Protein AF-A0A7S2FQ70-F1 (afdb_monomer_lite)

pLDDT: mean 70.6, std 25.95, range [27.16, 98.06]

Organism: NCBI:txid327968

Sequence (166 aa):
PYCATRPLDTSPDPTLFARLKALERMPRVAFLVCAGAVGCASGLRVDNSNAWPNAPRQAAVAFSRHADAEAVCQPPSAYRQELDNMMDLQYFTKMEVGGQRITGILDTGSFELVVFSHSCKTCGKAGVYEPLNSATFKSGNAVKTHSYGSGSCRSSSGFDEVVLGC

Secondary structure (DSSP, 8-state):
--PPPPPPP----TTHHHHHHHGGG----EEEEE------------------------------------------SS-----EEETTTEEEEEEEETTEEEEEE--TT----EEEBTT-SSSGGG--B-GGG-SS-EEEEEEEEEEETTEEEEEEEEE--EE---

Radius of gyration: 23.55 Å; chains: 1; bounding box: 64×63×42 Å

Structure (mmCIF, N/CA/C/O backbone):
data_AF-A0A7S2FQ70-F1
#
_entry.id   AF-A0A7S2FQ70-F1
#
loop_
_atom_site.group_PDB
_atom_site.id
_atom_site.type_symbol
_atom_site.label_atom_id
_atom_site.label_alt_id
_atom_site.label_comp_id
_atom_site.label_asym_id
_atom_site.label_entity_id
_atom_site.label_seq_id
_atom_site.pdbx_PDB_ins_code
_atom_site.Cartn_x
_atom_site.Cartn_y
_atom_site.Cartn_z
_atom_site.occupancy
_atom_site.B_iso_or_equiv
_atom_site.auth_seq_id
_atom_site.auth_comp_id
_atom_site.auth_asym_id
_atom_site.auth_atom_id
_atom_site.pdbx_PDB_model_num
ATOM 1 N N . PRO A 1 1 ? -0.437 -44.753 -3.692 1.00 39.22 1 PRO A N 1
ATOM 2 C CA . PRO A 1 1 ? -0.901 -45.794 -2.745 1.00 39.22 1 PRO A CA 1
ATOM 3 C C . PRO A 1 1 ? -0.393 -45.509 -1.320 1.00 39.22 1 PRO A C 1
ATOM 5 O O . PRO A 1 1 ? 0.743 -45.080 -1.170 1.00 39.22 1 PRO A O 1
ATOM 8 N N . TYR A 1 2 ? -1.262 -45.752 -0.331 1.00 30.27 2 TYR A N 1
ATOM 9 C CA . TYR A 1 2 ? -1.155 -45.498 1.120 1.00 30.27 2 TYR A CA 1
ATOM 10 C C . TYR A 1 2 ? -1.502 -44.088 1.638 1.00 30.27 2 TYR A C 1
ATOM 12 O O . TYR A 1 2 ? -0.636 -43.261 1.893 1.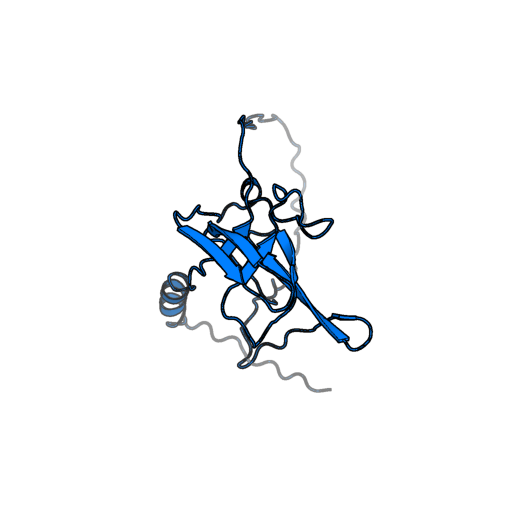00 30.27 2 TYR A O 1
ATOM 20 N N . CYS A 1 3 ? -2.798 -43.881 1.902 1.00 31.61 3 CYS A N 1
ATOM 21 C CA . CYS A 1 3 ? -3.287 -42.987 2.955 1.00 31.61 3 CYS A CA 1
ATOM 22 C C . CYS A 1 3 ? -3.673 -43.871 4.152 1.00 31.61 3 CYS A C 1
ATOM 24 O O . CYS A 1 3 ? -4.525 -44.746 4.007 1.00 31.61 3 CYS A O 1
ATOM 26 N N . ALA A 1 4 ? -3.042 -43.680 5.311 1.00 40.47 4 ALA A N 1
ATOM 27 C CA . ALA A 1 4 ? -3.445 -44.328 6.558 1.00 40.47 4 ALA A CA 1
ATOM 28 C C . ALA A 1 4 ? -4.400 -43.399 7.323 1.00 40.47 4 ALA A C 1
ATOM 30 O O . ALA A 1 4 ? -4.032 -42.277 7.663 1.00 40.47 4 ALA A O 1
ATOM 31 N N . THR A 1 5 ? -5.622 -43.851 7.596 1.00 40.25 5 THR A N 1
ATOM 32 C CA . THR A 1 5 ? -6.595 -43.128 8.426 1.00 40.25 5 THR A CA 1
ATOM 33 C C . THR A 1 5 ? -6.357 -43.452 9.902 1.00 40.25 5 THR A C 1
ATOM 35 O O . THR A 1 5 ? -6.501 -44.607 10.306 1.00 40.25 5 THR A O 1
ATOM 38 N N . ARG A 1 6 ? -6.000 -42.449 10.716 1.00 39.31 6 ARG A N 1
ATOM 39 C CA . ARG A 1 6 ? -6.055 -42.553 12.187 1.00 39.31 6 ARG A CA 1
ATOM 40 C C . ARG A 1 6 ? -7.480 -42.252 12.689 1.00 39.31 6 ARG A C 1
ATOM 42 O O . ARG A 1 6 ? -8.153 -41.434 12.064 1.00 39.31 6 ARG A O 1
ATOM 49 N N . PRO A 1 7 ? -7.942 -42.866 13.794 1.00 40.47 7 PRO A N 1
ATOM 50 C CA . PRO A 1 7 ? -9.243 -42.554 14.388 1.00 40.47 7 PRO A CA 1
ATOM 51 C C . PRO A 1 7 ? -9.256 -41.146 15.000 1.00 40.47 7 PRO A C 1
ATOM 53 O O . PRO A 1 7 ? -8.247 -40.708 15.553 1.00 40.47 7 PRO A O 1
ATOM 56 N N . LEU A 1 8 ? -10.400 -40.461 14.909 1.00 48.56 8 LEU A N 1
ATOM 57 C CA . LEU A 1 8 ? -10.640 -39.168 15.553 1.00 48.56 8 LEU A CA 1
ATOM 58 C C . LEU A 1 8 ? -10.771 -39.358 17.072 1.00 48.56 8 LEU A C 1
ATOM 60 O O . LEU A 1 8 ? -11.634 -40.102 17.534 1.00 48.56 8 LEU A O 1
ATOM 64 N N . ASP A 1 9 ? -9.907 -38.680 17.823 1.00 49.16 9 ASP A N 1
ATOM 65 C CA . ASP A 1 9 ? -9.996 -38.526 19.275 1.00 49.16 9 ASP A CA 1
ATOM 66 C C . ASP A 1 9 ? -11.107 -37.513 19.604 1.00 49.16 9 ASP A C 1
ATOM 68 O O . ASP A 1 9 ? -11.102 -36.393 19.096 1.00 49.16 9 ASP A O 1
ATOM 72 N N . THR A 1 10 ? -12.088 -37.918 20.413 1.00 55.16 10 THR A N 1
ATOM 73 C CA . THR A 1 10 ? -13.228 -37.086 20.841 1.00 55.16 10 THR A CA 1
ATOM 74 C C . THR A 1 10 ? -12.988 -36.387 22.185 1.00 55.16 10 THR A C 1
ATOM 76 O O . THR A 1 10 ? -13.940 -35.990 22.859 1.00 55.16 10 THR A O 1
ATOM 79 N N . SER A 1 11 ? -11.734 -36.253 22.612 1.00 51.72 11 SER A N 1
ATOM 80 C CA . SER A 1 11 ? -11.346 -35.487 23.796 1.00 51.72 11 SER A CA 1
ATOM 81 C C . SER A 1 11 ? -11.534 -33.968 23.586 1.00 51.72 11 SER A C 1
ATOM 83 O O . SER A 1 11 ? -11.102 -33.438 22.560 1.00 51.72 11 SER A O 1
ATOM 85 N N . PRO A 1 12 ? -12.162 -33.227 24.524 1.00 51.50 12 PRO A N 1
ATOM 86 C CA . PRO A 1 12 ? -12.255 -31.771 24.444 1.00 51.50 12 PRO A CA 1
ATOM 87 C C . PRO A 1 12 ? -10.867 -31.124 24.588 1.00 51.50 12 PRO A C 1
ATOM 89 O O . PRO A 1 12 ? -10.218 -31.240 25.626 1.00 51.50 12 PRO A O 1
ATOM 92 N N . ASP A 1 13 ? -10.428 -30.426 23.537 1.00 56.81 13 ASP A N 1
ATOM 93 C CA . ASP A 1 13 ? -9.097 -29.820 23.435 1.00 56.81 13 ASP A CA 1
ATOM 94 C C . ASP A 1 13 ? -8.960 -28.556 24.323 1.00 56.81 13 ASP A C 1
ATOM 96 O O . ASP A 1 13 ? -9.615 -27.535 24.065 1.00 56.81 13 ASP A O 1
ATOM 100 N N . PRO A 1 14 ? -8.086 -28.564 25.351 1.00 52.03 14 PRO A N 1
ATOM 101 C CA . PRO A 1 14 ? -7.864 -27.420 26.236 1.00 52.03 14 PRO A CA 1
ATOM 102 C C . PRO A 1 14 ? -7.192 -26.214 25.547 1.00 52.03 14 PRO A C 1
ATOM 104 O O . PRO A 1 14 ? -7.107 -25.138 26.144 1.00 52.03 14 PRO A O 1
ATOM 107 N N . THR A 1 15 ? -6.737 -26.334 24.294 1.00 55.03 15 THR A N 1
ATOM 108 C CA . THR A 1 15 ? -6.111 -25.233 23.540 1.00 55.03 15 THR A CA 1
ATOM 109 C C . THR A 1 15 ? -7.112 -24.238 22.942 1.00 55.03 15 THR A C 1
ATOM 111 O O . THR A 1 15 ? -6.728 -23.118 22.586 1.00 55.03 15 THR A O 1
ATOM 114 N N . LEU A 1 16 ? -8.406 -24.574 22.895 1.00 51.12 16 LEU A N 1
ATOM 115 C CA . LEU A 1 16 ? -9.443 -23.712 22.313 1.00 51.12 16 LEU A CA 1
ATOM 116 C C . LEU A 1 16 ? -9.595 -22.380 23.076 1.00 51.12 16 LEU A C 1
ATOM 118 O O . LEU A 1 16 ? -9.732 -21.314 22.473 1.00 51.12 16 LEU A O 1
ATOM 122 N N . PHE A 1 17 ? -9.479 -22.417 24.408 1.00 48.19 17 PHE A N 1
ATOM 123 C CA . PHE A 1 17 ? -9.517 -21.217 25.255 1.00 48.19 17 PHE A CA 1
ATOM 124 C C . PHE A 1 17 ? -8.257 -20.350 25.130 1.00 48.19 17 PHE A C 1
ATOM 126 O O . PHE A 1 17 ? -8.330 -19.129 25.276 1.00 48.19 17 PHE A O 1
ATOM 133 N N . ALA A 1 18 ? -7.104 -20.951 24.825 1.00 42.91 18 ALA A N 1
ATOM 134 C CA . ALA A 1 18 ? -5.876 -20.205 24.559 1.00 42.91 18 ALA A CA 1
ATOM 135 C C . ALA A 1 18 ? -5.938 -19.478 23.201 1.00 42.91 18 ALA A C 1
ATOM 137 O O . ALA A 1 18 ? -5.443 -18.357 23.082 1.00 42.91 18 ALA A O 1
ATOM 138 N N . ARG A 1 19 ? -6.615 -20.068 22.204 1.00 46.72 19 ARG A N 1
ATOM 139 C CA . ARG A 1 19 ? -6.824 -19.477 20.870 1.00 46.72 19 ARG A CA 1
ATOM 140 C C . ARG A 1 19 ? -7.752 -18.258 20.886 1.00 46.72 19 ARG A C 1
ATOM 142 O O . ARG A 1 19 ? -7.453 -17.274 20.214 1.00 46.72 19 ARG A O 1
ATOM 149 N N . LEU A 1 20 ? -8.798 -18.258 21.717 1.00 42.22 20 LEU A N 1
ATOM 150 C CA . LEU A 1 20 ? -9.675 -17.087 21.885 1.00 42.22 20 LEU A CA 1
ATOM 151 C C . LEU A 1 20 ? -8.936 -15.866 22.462 1.00 42.22 20 LEU A C 1
ATOM 153 O O . LEU A 1 20 ? -9.201 -14.743 22.048 1.00 42.22 20 LEU A O 1
ATOM 157 N N . LYS A 1 21 ? -7.946 -16.076 23.341 1.00 39.34 21 LYS A N 1
ATOM 158 C CA . LYS A 1 21 ? -7.086 -14.993 23.860 1.00 39.34 21 LYS A CA 1
ATOM 159 C C . LYS A 1 21 ? -6.022 -14.513 22.865 1.00 39.34 21 LYS A C 1
ATOM 161 O O . LYS A 1 21 ? -5.526 -13.397 23.003 1.00 39.34 21 LYS A O 1
ATOM 166 N N . ALA A 1 22 ? -5.650 -15.328 21.877 1.00 38.69 22 ALA A N 1
ATOM 167 C CA . ALA A 1 22 ? -4.664 -14.953 20.861 1.00 38.69 22 ALA A CA 1
ATOM 168 C C . ALA A 1 22 ? -5.252 -14.019 19.784 1.00 38.69 22 ALA A C 1
ATOM 170 O O . ALA A 1 22 ? -4.539 -13.161 19.267 1.00 38.69 22 ALA A O 1
ATOM 171 N N . LEU A 1 23 ? -6.558 -14.122 19.508 1.00 41.47 23 LEU A N 1
ATOM 172 C CA . LEU A 1 23 ? -7.274 -13.243 18.571 1.00 41.47 23 LEU A CA 1
ATOM 173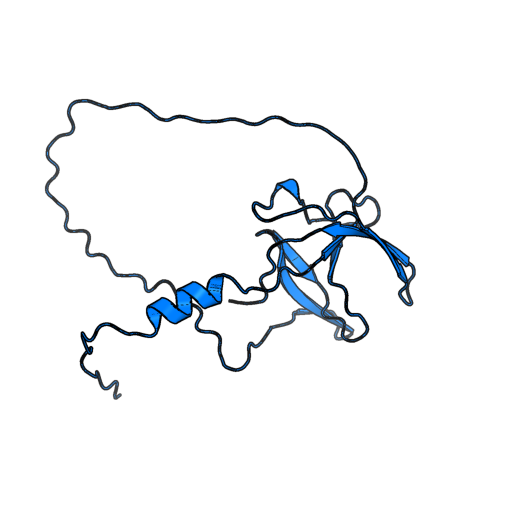 C C . LEU A 1 23 ? -7.417 -11.793 19.074 1.00 41.47 23 LEU A C 1
ATOM 175 O O . LEU A 1 23 ? -7.581 -10.881 18.271 1.00 41.47 23 LEU A O 1
ATOM 179 N N . GLU A 1 24 ? -7.265 -11.540 20.377 1.00 37.75 24 GLU A N 1
ATOM 180 C CA . GLU A 1 24 ? -7.252 -10.179 20.944 1.00 37.75 24 GLU A CA 1
ATOM 181 C C . GLU A 1 24 ? -5.910 -9.438 20.761 1.00 37.75 24 GLU A C 1
ATOM 183 O O . GLU A 1 24 ? -5.775 -8.289 21.189 1.00 37.75 24 GLU A O 1
ATOM 188 N N . ARG A 1 25 ? -4.898 -10.064 20.138 1.00 37.25 25 ARG A N 1
ATOM 189 C CA . ARG A 1 25 ? -3.523 -9.534 20.049 1.00 37.25 25 ARG A CA 1
ATOM 190 C C . ARG A 1 25 ? -2.949 -9.454 18.633 1.00 37.25 25 ARG A C 1
ATOM 192 O O . ARG A 1 25 ? -1.736 -9.557 18.462 1.00 37.25 25 ARG A O 1
ATOM 199 N N . MET A 1 26 ? -3.772 -9.213 17.616 1.00 34.69 26 MET A N 1
ATOM 200 C CA . MET A 1 26 ? -3.219 -8.781 16.328 1.00 34.69 26 MET A CA 1
ATOM 201 C C . MET A 1 26 ? -2.698 -7.337 16.445 1.00 34.69 26 MET A C 1
ATOM 203 O O . MET A 1 26 ? -3.389 -6.484 17.018 1.00 34.69 26 MET A O 1
ATOM 207 N N . PRO A 1 27 ? -1.483 -7.031 15.954 1.00 33.44 27 PRO A N 1
ATOM 208 C CA . PRO A 1 27 ? -0.961 -5.676 15.997 1.00 33.44 27 PRO A CA 1
ATOM 209 C C . PRO A 1 27 ? -1.830 -4.790 15.103 1.00 33.44 27 PRO A C 1
ATOM 211 O O . PRO A 1 27 ? -1.913 -4.984 13.896 1.00 33.44 27 PRO A O 1
ATOM 214 N N . ARG A 1 28 ? -2.485 -3.794 15.701 1.00 36.88 28 ARG A N 1
ATOM 215 C CA . ARG A 1 28 ? -3.070 -2.675 14.959 1.00 36.88 28 ARG A CA 1
ATOM 216 C C . ARG A 1 28 ? -1.913 -1.887 14.359 1.00 36.88 28 ARG A C 1
ATOM 218 O O . ARG A 1 28 ? -1.285 -1.099 15.064 1.00 36.88 28 ARG A O 1
ATOM 225 N N . VAL A 1 29 ? -1.584 -2.147 13.101 1.00 39.69 29 VAL A N 1
ATOM 226 C CA . VAL A 1 29 ? -0.511 -1.425 12.421 1.00 39.69 29 VAL A CA 1
ATOM 227 C C . VAL A 1 29 ? -1.056 -0.064 11.985 1.00 39.69 29 VAL A C 1
ATOM 229 O O . VAL A 1 29 ? -2.149 0.050 11.432 1.00 39.69 29 VAL A O 1
ATOM 232 N N . ALA A 1 30 ? -0.322 0.989 12.339 1.00 35.28 30 ALA A N 1
ATOM 233 C CA . ALA A 1 30 ? -0.622 2.344 11.909 1.00 35.28 30 ALA A CA 1
ATOM 234 C C . ALA A 1 30 ? -0.190 2.498 10.449 1.00 35.28 30 ALA A C 1
ATOM 236 O O . ALA A 1 30 ? 0.979 2.302 10.124 1.00 35.28 30 ALA A O 1
ATOM 237 N N . PHE A 1 31 ? -1.116 2.895 9.591 1.00 41.09 31 PHE A N 1
ATOM 238 C CA . PHE A 1 31 ? -0.861 3.241 8.202 1.00 41.09 31 PHE A CA 1
ATOM 239 C C . PHE A 1 31 ? -0.978 4.737 8.013 1.00 41.09 31 PHE A C 1
ATOM 241 O O . PHE A 1 31 ? -1.726 5.413 8.716 1.00 41.09 31 PHE A O 1
ATOM 248 N N . LEU A 1 32 ? -0.226 5.282 7.068 1.00 46.19 32 LEU A N 1
ATOM 249 C CA . LEU A 1 32 ? -0.392 6.669 6.673 1.00 46.19 32 LEU A CA 1
ATOM 250 C C . LEU A 1 32 ? -1.091 6.737 5.309 1.00 46.19 32 LEU A C 1
ATOM 252 O O . LEU A 1 32 ? -0.557 6.339 4.279 1.00 46.19 32 LEU A O 1
ATOM 256 N N . VAL A 1 33 ? -2.318 7.242 5.333 1.00 45.91 33 VAL A N 1
ATOM 257 C CA . VAL A 1 33 ? -3.192 7.535 4.202 1.00 45.91 33 VAL A CA 1
ATOM 258 C C . VAL A 1 33 ? -2.864 8.926 3.664 1.00 45.91 33 VAL A C 1
ATOM 260 O O . VAL A 1 33 ? -3.024 9.930 4.356 1.00 45.91 33 VAL A O 1
ATOM 263 N N . CYS A 1 34 ? -2.455 9.041 2.404 1.00 36.03 34 CYS A N 1
ATOM 264 C CA . CYS A 1 34 ? -2.362 10.352 1.748 1.00 36.03 34 CYS A CA 1
ATOM 265 C C . CYS A 1 34 ? -3.761 10.914 1.458 1.00 36.03 34 CYS A C 1
ATOM 267 O O . CYS A 1 34 ? -4.306 10.627 0.398 1.00 36.03 34 CYS A O 1
ATOM 269 N N . ALA A 1 35 ? -4.357 11.681 2.378 1.00 45.59 35 ALA A N 1
ATOM 270 C CA . ALA A 1 35 ? -5.700 12.241 2.204 1.00 45.59 35 ALA A CA 1
ATOM 271 C C . ALA A 1 35 ? -5.700 13.737 1.836 1.00 45.59 35 ALA A C 1
ATOM 273 O O . ALA A 1 35 ? -5.025 14.549 2.473 1.00 45.59 35 ALA A O 1
ATOM 274 N N . GLY A 1 36 ? -6.525 14.097 0.848 1.00 34.38 36 GLY A N 1
ATOM 275 C CA . GLY A 1 36 ? -7.037 15.453 0.622 1.00 34.38 36 GLY A CA 1
ATOM 276 C C . GLY A 1 36 ? -8.526 15.513 0.999 1.00 34.38 36 GLY A C 1
ATOM 277 O O . GLY A 1 36 ? -9.289 14.637 0.610 1.00 34.38 36 GLY A O 1
ATOM 278 N N . ALA A 1 37 ? -8.933 16.505 1.794 1.00 37.94 37 ALA A N 1
ATOM 279 C CA . ALA A 1 37 ? -10.292 16.682 2.348 1.00 37.94 37 ALA A CA 1
ATOM 280 C C . ALA A 1 37 ? -11.327 17.113 1.258 1.00 37.94 37 ALA A C 1
ATOM 282 O O . ALA A 1 37 ? -10.891 17.559 0.201 1.00 37.94 37 ALA A O 1
ATOM 283 N N . VAL A 1 38 ? -12.675 17.052 1.334 1.00 37.22 38 VAL A N 1
ATOM 284 C CA . VAL A 1 38 ? -13.753 17.012 2.363 1.00 37.22 38 VAL A CA 1
ATOM 285 C C . VAL A 1 38 ? -15.044 16.452 1.687 1.00 37.22 38 VAL A C 1
ATOM 287 O O . VAL A 1 38 ? -15.255 16.769 0.520 1.00 37.22 38 VAL A O 1
ATOM 290 N N . GLY A 1 39 ? -15.967 15.778 2.412 1.00 28.75 39 GLY A N 1
ATOM 291 C CA . GLY A 1 39 ? -17.418 16.082 2.274 1.00 28.75 39 GLY A CA 1
ATOM 292 C C . GLY A 1 39 ? -18.487 14.980 2.053 1.00 28.75 39 GLY A C 1
ATOM 293 O O . GLY A 1 39 ? -18.654 14.501 0.942 1.00 28.75 39 GLY A O 1
ATOM 294 N N . CYS A 1 40 ? -19.320 14.804 3.096 1.00 27.16 40 CYS A N 1
ATOM 295 C CA . CYS A 1 40 ? -20.776 14.510 3.179 1.00 27.16 40 CYS A CA 1
ATOM 296 C C . CYS A 1 40 ? -21.426 13.124 2.912 1.00 27.16 40 CYS A C 1
ATOM 298 O O . CYS A 1 40 ? -21.140 12.410 1.964 1.00 27.16 40 CYS A O 1
ATOM 300 N N . ALA A 1 41 ? -22.377 12.827 3.815 1.00 33.31 41 ALA A N 1
ATOM 301 C CA . ALA A 1 41 ? -23.072 11.577 4.145 1.00 33.31 41 ALA A CA 1
ATOM 302 C C . ALA A 1 41 ? -24.273 11.192 3.256 1.00 33.31 41 ALA A C 1
ATOM 304 O O . ALA A 1 41 ? -24.872 12.063 2.629 1.00 33.31 41 ALA A O 1
ATOM 305 N N . SER A 1 42 ? -24.730 9.929 3.349 1.00 33.81 42 SER A N 1
ATOM 306 C CA . SER A 1 42 ? -26.066 9.520 3.867 1.00 33.81 42 SER A CA 1
ATOM 307 C C . SER A 1 42 ? -26.305 8.011 3.678 1.00 33.81 42 SER A C 1
ATOM 309 O O . SER A 1 42 ? -25.999 7.460 2.626 1.00 33.81 42 SER A O 1
ATOM 311 N N . GLY A 1 43 ? -26.829 7.340 4.711 1.00 31.34 43 GLY A N 1
ATOM 312 C CA . GLY A 1 43 ? -27.062 5.890 4.739 1.00 31.34 43 GLY A CA 1
ATOM 313 C C . GLY A 1 43 ? -28.416 5.426 4.186 1.00 31.34 43 GLY A C 1
ATOM 314 O O . GLY A 1 43 ? -29.300 6.233 3.909 1.00 31.34 43 GLY A O 1
ATOM 315 N N . LEU A 1 44 ? -28.591 4.102 4.103 1.00 28.89 44 LEU A N 1
ATOM 316 C CA . LEU A 1 44 ? -29.882 3.442 3.896 1.00 28.89 44 LEU A CA 1
ATOM 317 C C . LEU A 1 44 ? -29.930 2.127 4.699 1.00 28.89 44 LEU A C 1
ATOM 319 O O . LEU A 1 44 ? -29.040 1.288 4.573 1.00 28.89 44 LEU A O 1
ATOM 323 N N . ARG A 1 45 ? -30.961 1.960 5.536 1.00 31.34 45 ARG A N 1
ATOM 324 C CA . ARG A 1 45 ? -31.343 0.687 6.174 1.00 31.34 45 ARG A CA 1
ATOM 325 C C . ARG A 1 45 ? -32.405 0.003 5.312 1.00 31.34 45 ARG A C 1
ATOM 327 O O . ARG A 1 45 ? -33.277 0.690 4.787 1.00 31.34 45 ARG A O 1
ATOM 334 N N . VAL A 1 46 ? -32.363 -1.325 5.215 1.00 36.84 46 VAL A N 1
ATOM 335 C CA . VAL A 1 46 ? -33.451 -2.147 4.663 1.00 36.84 46 VAL A CA 1
ATOM 336 C C . VAL A 1 46 ? -33.844 -3.177 5.718 1.00 36.84 46 VAL A C 1
ATOM 338 O O . VAL A 1 46 ? -33.068 -4.082 6.015 1.00 36.84 46 VAL A O 1
ATOM 341 N N . ASP A 1 47 ? -35.049 -3.028 6.264 1.00 38.34 47 ASP A N 1
ATOM 342 C CA . ASP A 1 47 ? -35.700 -4.021 7.118 1.00 38.34 47 ASP A CA 1
ATOM 343 C C . ASP A 1 47 ? -36.573 -4.918 6.227 1.00 38.34 47 ASP A C 1
ATOM 345 O O . ASP A 1 47 ? -37.352 -4.413 5.418 1.00 38.34 47 ASP A O 1
ATOM 349 N N . ASN A 1 48 ? -36.447 -6.244 6.346 1.00 40.41 48 ASN A N 1
ATOM 350 C CA . ASN A 1 48 ? -37.225 -7.194 5.545 1.00 40.41 48 ASN A CA 1
ATOM 351 C C . ASN A 1 48 ? -38.138 -8.045 6.439 1.00 40.41 48 ASN A C 1
ATOM 353 O O . ASN A 1 48 ? -37.790 -9.153 6.844 1.00 40.41 48 ASN A O 1
ATOM 357 N N . SER A 1 49 ? -39.316 -7.515 6.760 1.00 48.84 49 SER A N 1
ATOM 358 C CA . SER A 1 49 ? -40.409 -8.243 7.404 1.00 48.84 49 SER A CA 1
ATOM 359 C C . SER A 1 49 ? -41.531 -8.484 6.395 1.00 48.84 49 SER A C 1
ATOM 361 O O . SER A 1 49 ? -42.427 -7.664 6.261 1.00 48.84 49 SER A O 1
ATOM 363 N N . ASN A 1 50 ? -41.513 -9.627 5.701 1.00 46.47 50 ASN A N 1
ATOM 364 C CA . ASN A 1 50 ? -42.677 -10.123 4.959 1.00 46.47 50 ASN A CA 1
ATOM 365 C C . ASN A 1 50 ? -42.786 -11.648 5.074 1.00 46.47 50 ASN A C 1
ATOM 367 O O . ASN A 1 50 ? -42.127 -12.408 4.365 1.00 46.47 50 ASN A O 1
ATOM 371 N N . ALA A 1 51 ? -43.649 -12.073 5.997 1.00 40.16 51 ALA A N 1
ATOM 372 C CA . ALA A 1 51 ? -44.163 -13.427 6.119 1.00 40.16 51 ALA A CA 1
ATOM 373 C C . ALA A 1 51 ? -45.152 -13.726 4.976 1.00 40.16 51 ALA A C 1
ATOM 375 O O . ALA A 1 51 ? -46.047 -12.926 4.712 1.00 40.16 51 ALA A O 1
ATOM 376 N N . TRP A 1 52 ? -45.020 -14.889 4.335 1.00 34.50 52 TRP A N 1
ATOM 377 C CA . TRP A 1 52 ? -45.997 -15.417 3.374 1.00 34.50 52 TRP A CA 1
ATOM 378 C C . TRP A 1 52 ? -46.726 -16.623 3.989 1.00 34.50 52 TRP A C 1
ATOM 380 O O . TRP A 1 52 ? -46.055 -17.547 4.460 1.00 34.50 52 TRP A O 1
ATOM 390 N N . PRO A 1 53 ? -48.072 -16.657 4.002 1.00 43.84 53 PRO A N 1
ATOM 391 C CA . PRO A 1 53 ? -48.827 -17.805 4.480 1.00 43.84 53 PRO A CA 1
ATOM 392 C C . PRO A 1 53 ? -49.009 -18.837 3.353 1.00 43.84 53 PRO A C 1
ATOM 394 O O . PRO A 1 53 ? -49.323 -18.483 2.220 1.00 43.84 53 PRO A O 1
ATOM 397 N N . ASN A 1 54 ? -48.878 -20.120 3.710 1.00 48.44 54 ASN A N 1
ATOM 398 C CA . ASN A 1 54 ? -49.157 -21.320 2.900 1.00 48.44 54 ASN A CA 1
ATOM 399 C C . ASN A 1 54 ? -48.078 -21.736 1.879 1.00 48.44 54 ASN A C 1
ATOM 401 O O . ASN A 1 54 ? -48.280 -21.669 0.669 1.00 48.44 54 ASN A O 1
ATOM 405 N N . ALA A 1 55 ? -46.964 -22.288 2.373 1.00 46.41 55 ALA A N 1
ATOM 406 C CA . ALA A 1 55 ? -46.070 -23.124 1.568 1.00 46.41 55 ALA A CA 1
ATOM 407 C C . ALA A 1 55 ? -46.485 -24.612 1.679 1.00 46.41 55 ALA A C 1
ATOM 409 O O . ALA A 1 55 ? -46.729 -25.087 2.794 1.00 46.41 55 ALA A O 1
ATOM 410 N N . PRO A 1 56 ? -46.576 -25.377 0.571 1.00 42.19 56 PRO A N 1
ATOM 411 C CA . PRO A 1 56 ? -46.840 -26.813 0.631 1.00 42.19 56 PRO A CA 1
ATOM 412 C C . PRO A 1 56 ? -45.675 -27.545 1.313 1.00 42.19 56 PRO A C 1
ATOM 414 O O . PRO A 1 56 ? -44.518 -27.147 1.170 1.00 42.19 56 PRO A O 1
ATOM 417 N N . ARG A 1 57 ? -45.974 -28.632 2.044 1.00 49.12 57 ARG A N 1
ATOM 418 C CA . ARG A 1 57 ? -44.964 -29.513 2.659 1.00 49.12 57 ARG A CA 1
ATOM 419 C C . ARG A 1 57 ? -44.110 -30.155 1.562 1.00 49.12 57 ARG A C 1
ATOM 421 O O . ARG A 1 57 ? -44.449 -31.216 1.048 1.00 49.12 57 ARG A O 1
ATOM 428 N N . GLN A 1 58 ? -43.014 -29.502 1.196 1.00 47.41 58 GLN A N 1
ATOM 429 C CA . GLN A 1 58 ? -41.978 -30.107 0.375 1.00 47.41 58 GLN A CA 1
ATOM 430 C C . GLN A 1 58 ? -41.269 -31.163 1.223 1.00 47.41 58 GLN A C 1
ATOM 432 O O . GLN A 1 58 ? -40.859 -30.900 2.356 1.00 47.41 58 GLN A O 1
ATOM 437 N N . ALA A 1 59 ? -41.201 -32.382 0.690 1.00 44.69 59 ALA A N 1
ATOM 438 C CA . ALA A 1 59 ? -40.446 -33.480 1.266 1.00 44.69 59 ALA A CA 1
ATOM 439 C C . ALA A 1 59 ? -39.023 -33.006 1.585 1.00 44.69 59 ALA A C 1
ATOM 441 O O . ALA A 1 59 ? -38.397 -32.337 0.763 1.00 44.69 59 ALA A O 1
ATOM 442 N N . ALA A 1 60 ? -38.534 -33.328 2.784 1.00 46.06 60 ALA A N 1
ATOM 443 C CA . ALA A 1 60 ? -37.184 -32.994 3.206 1.00 46.06 60 ALA A CA 1
ATOM 444 C C . ALA A 1 60 ? -36.183 -33.654 2.250 1.00 46.06 60 ALA A C 1
ATOM 446 O O . ALA A 1 60 ? -35.886 -34.843 2.356 1.00 46.06 60 ALA A O 1
ATOM 447 N N . VAL A 1 61 ? -35.684 -32.881 1.289 1.00 45.81 61 VAL A N 1
ATOM 448 C CA . VAL A 1 61 ? -34.527 -33.265 0.494 1.00 45.81 61 VAL A CA 1
ATOM 449 C C . VAL A 1 61 ? -33.354 -33.207 1.461 1.00 45.81 61 VAL A C 1
ATOM 451 O O . VAL A 1 61 ? -33.009 -32.133 1.957 1.00 45.81 61 VAL A O 1
ATOM 454 N N . ALA A 1 62 ? -32.797 -34.364 1.811 1.00 43.50 62 ALA A N 1
ATOM 455 C CA . ALA A 1 62 ? -31.593 -34.429 2.620 1.00 43.50 62 ALA A CA 1
ATOM 456 C C . ALA A 1 62 ? -30.452 -33.795 1.815 1.00 43.50 62 ALA A C 1
ATOM 458 O O . ALA A 1 62 ? -29.833 -34.437 0.969 1.00 43.50 62 ALA A O 1
ATOM 459 N N . PHE A 1 63 ? -30.211 -32.505 2.047 1.00 43.44 63 PHE A N 1
ATOM 460 C CA . PHE A 1 63 ? -29.005 -31.833 1.594 1.00 43.44 63 PHE A CA 1
ATOM 461 C C . PHE A 1 63 ? -27.855 -32.424 2.406 1.00 43.44 63 PHE A C 1
ATOM 463 O O . PHE A 1 63 ? -27.623 -32.043 3.557 1.00 43.44 63 PHE A O 1
ATOM 470 N N . SER A 1 64 ? -27.172 -33.413 1.830 1.00 43.75 64 SER A N 1
ATOM 471 C CA . SER A 1 64 ? -25.875 -33.851 2.326 1.00 43.75 64 SER A CA 1
ATOM 472 C C . SER A 1 64 ? -24.969 -32.630 2.320 1.00 43.75 64 SER A C 1
ATOM 474 O O . SER A 1 64 ? -24.549 -32.164 1.262 1.00 43.75 64 SER A O 1
ATOM 476 N N . ARG A 1 65 ? -24.707 -32.075 3.508 1.00 45.44 65 ARG A N 1
ATOM 477 C CA . ARG A 1 65 ? -23.636 -31.103 3.688 1.00 45.44 65 ARG A CA 1
ATOM 478 C C . ARG A 1 65 ? -22.350 -31.855 3.386 1.00 45.44 65 ARG A C 1
ATOM 480 O O . ARG A 1 65 ? -21.815 -32.545 4.250 1.00 45.44 65 ARG A O 1
ATOM 487 N N . HIS A 1 66 ? -21.869 -31.743 2.155 1.00 42.22 66 HIS A N 1
ATOM 488 C CA . HIS A 1 66 ? -20.435 -31.750 1.964 1.00 42.22 66 HIS A CA 1
ATOM 489 C C . HIS A 1 66 ? -19.951 -30.582 2.814 1.00 42.22 66 HIS A C 1
ATOM 491 O O . HIS A 1 66 ? -20.272 -29.428 2.546 1.00 42.22 66 HIS A O 1
ATOM 497 N N . ALA A 1 67 ? -19.359 -30.909 3.962 1.00 50.09 67 ALA A N 1
ATOM 498 C CA . ALA A 1 67 ? -18.574 -29.952 4.703 1.00 50.09 67 ALA A CA 1
ATOM 499 C C . ALA A 1 67 ? -17.422 -29.602 3.767 1.00 50.09 67 ALA A C 1
ATOM 501 O O . ALA A 1 67 ? -16.406 -30.296 3.738 1.00 50.09 67 ALA A O 1
ATOM 502 N N . ASP A 1 68 ? -17.641 -28.595 2.928 1.00 44.12 68 ASP A N 1
ATOM 503 C CA . ASP A 1 68 ? -16.564 -27.884 2.280 1.00 44.12 68 ASP A CA 1
ATOM 504 C C . ASP A 1 68 ? -15.701 -27.417 3.444 1.00 44.12 68 ASP A C 1
ATOM 506 O O . ASP A 1 68 ? -16.132 -26.617 4.278 1.00 44.12 68 ASP A O 1
ATOM 510 N N . ALA A 1 69 ? -14.549 -28.062 3.606 1.00 51.09 69 ALA A N 1
ATOM 511 C CA . ALA A 1 69 ? -13.575 -27.659 4.589 1.00 51.09 69 ALA A CA 1
ATOM 512 C C . ALA A 1 69 ? -13.193 -26.226 4.226 1.00 51.09 69 ALA A C 1
ATOM 514 O O . ALA A 1 69 ? -12.430 -25.998 3.288 1.00 51.09 69 ALA A O 1
ATOM 515 N N . GLU A 1 70 ? -13.786 -25.264 4.928 1.00 53.00 70 GLU A N 1
ATOM 516 C CA . GLU A 1 70 ? -13.333 -23.887 4.935 1.00 53.00 70 GLU A CA 1
ATOM 517 C C . GLU A 1 70 ? -11.846 -23.965 5.279 1.00 53.00 70 GLU A C 1
ATOM 519 O O . GLU A 1 70 ? -11.468 -24.501 6.326 1.00 53.00 70 GLU A O 1
ATOM 524 N N . ALA A 1 71 ? -10.995 -23.600 4.322 1.00 51.12 71 ALA A N 1
ATOM 525 C CA . ALA A 1 71 ? -9.560 -23.727 4.468 1.00 51.12 71 ALA A CA 1
ATOM 526 C C . ALA A 1 71 ? -9.123 -22.803 5.607 1.00 51.12 71 ALA A C 1
ATOM 528 O O . ALA A 1 71 ? -8.903 -21.612 5.415 1.00 51.12 71 ALA A O 1
ATOM 529 N N . VAL A 1 72 ? -9.028 -23.351 6.816 1.00 54.59 72 VAL A N 1
ATOM 530 C CA . VAL A 1 72 ? -8.458 -22.640 7.951 1.00 54.59 72 VAL A CA 1
ATOM 531 C C . VAL A 1 72 ? -6.983 -22.457 7.627 1.00 54.59 72 VAL A C 1
ATOM 533 O O . VAL A 1 72 ? -6.232 -23.436 7.632 1.00 54.59 72 VAL A O 1
ATOM 536 N N . CYS A 1 73 ? -6.558 -21.224 7.347 1.00 59.00 73 CYS A N 1
ATOM 537 C CA . CYS A 1 73 ? -5.143 -20.904 7.233 1.00 59.00 73 CYS A CA 1
ATOM 538 C C . CYS A 1 73 ? -4.471 -21.188 8.588 1.00 59.00 73 CYS A C 1
ATOM 540 O O . CYS A 1 73 ? -4.546 -20.400 9.529 1.00 59.00 73 CYS A O 1
ATOM 542 N N . GLN A 1 74 ? -3.879 -22.375 8.744 1.00 58.22 74 GLN A N 1
ATOM 543 C CA . GLN A 1 74 ? -2.907 -22.612 9.806 1.00 58.22 74 GLN A CA 1
ATOM 544 C C . GLN A 1 74 ? -1.609 -21.962 9.325 1.00 58.22 74 GLN A C 1
ATOM 546 O O . GLN A 1 74 ? -1.082 -22.410 8.302 1.00 58.22 74 GLN A O 1
ATOM 551 N N . PRO A 1 75 ? -1.095 -20.917 10.000 1.00 58.66 75 PRO A N 1
ATOM 552 C CA . PRO A 1 75 ? 0.068 -20.213 9.500 1.00 58.66 75 PRO A CA 1
ATOM 553 C C . PRO A 1 75 ? 1.261 -21.180 9.494 1.00 58.66 75 PRO A C 1
ATOM 555 O O . PRO A 1 75 ? 1.595 -21.745 10.543 1.00 58.66 75 PRO A O 1
ATOM 558 N N . PRO A 1 76 ? 1.898 -21.422 8.337 1.00 66.62 76 PRO A N 1
ATOM 559 C CA . PRO A 1 76 ? 3.156 -22.153 8.299 1.00 66.62 76 PRO A CA 1
ATOM 560 C C . PRO A 1 76 ? 4.210 -21.424 9.150 1.00 66.62 76 PRO A C 1
ATOM 562 O O . PRO A 1 76 ? 4.123 -20.215 9.362 1.00 66.62 76 PRO A O 1
ATOM 565 N N . SER A 1 77 ? 5.244 -22.138 9.612 1.00 78.50 77 SER A N 1
ATOM 566 C CA . SER A 1 77 ? 6.360 -21.534 10.369 1.00 78.50 77 SER A CA 1
ATOM 567 C C . SER A 1 77 ? 7.072 -20.405 9.610 1.00 78.50 77 SER A C 1
ATOM 569 O O . SER A 1 77 ? 7.753 -19.584 10.220 1.00 78.50 77 SER A O 1
ATOM 571 N N . ALA A 1 78 ? 6.891 -20.356 8.290 1.00 81.25 78 ALA A N 1
ATOM 572 C CA . ALA A 1 78 ? 7.231 -19.239 7.431 1.00 81.25 78 ALA A CA 1
ATOM 573 C C . ALA A 1 78 ? 6.140 -19.062 6.371 1.00 81.25 78 ALA A C 1
ATOM 575 O O . ALA A 1 78 ? 5.741 -20.029 5.722 1.00 81.25 78 ALA A O 1
ATOM 576 N N . TYR A 1 79 ? 5.700 -17.824 6.167 1.00 84.38 79 TYR A N 1
ATOM 577 C CA . TYR A 1 79 ? 4.798 -17.473 5.078 1.00 84.38 79 TYR A CA 1
ATOM 578 C C . TYR A 1 79 ? 5.601 -17.046 3.839 1.00 84.38 79 TYR A C 1
ATOM 580 O O . TYR A 1 79 ? 6.533 -16.245 3.937 1.00 84.38 79 TYR A O 1
ATOM 588 N N . ARG A 1 80 ? 5.247 -17.592 2.668 1.00 89.94 80 ARG A N 1
ATOM 589 C CA . ARG A 1 80 ? 5.858 -17.233 1.382 1.00 89.94 80 ARG A CA 1
ATOM 590 C C . ARG A 1 80 ? 4.945 -16.265 0.636 1.00 89.94 80 ARG A C 1
ATOM 592 O O . ARG A 1 80 ? 3.902 -16.677 0.144 1.00 89.94 80 ARG A O 1
ATOM 599 N N . GLN A 1 81 ? 5.395 -15.023 0.480 1.00 91.75 81 GLN A N 1
ATOM 600 C CA . GLN A 1 81 ? 4.738 -14.035 -0.372 1.00 91.75 81 GLN A CA 1
ATOM 601 C C . GLN A 1 81 ? 5.278 -14.128 -1.802 1.00 91.75 81 GLN A C 1
ATOM 603 O O . GLN A 1 81 ? 6.482 -14.005 -2.029 1.00 91.75 81 GLN A O 1
ATOM 608 N N . GLU A 1 82 ? 4.393 -14.338 -2.771 1.00 92.56 82 GLU A N 1
ATOM 609 C CA . GLU A 1 82 ? 4.737 -14.220 -4.188 1.00 92.56 82 GLU A CA 1
ATOM 610 C C . GLU A 1 82 ? 4.736 -12.750 -4.620 1.00 92.56 82 GLU A C 1
ATOM 612 O O . GLU A 1 82 ? 3.898 -11.968 -4.158 1.00 92.56 82 GLU A O 1
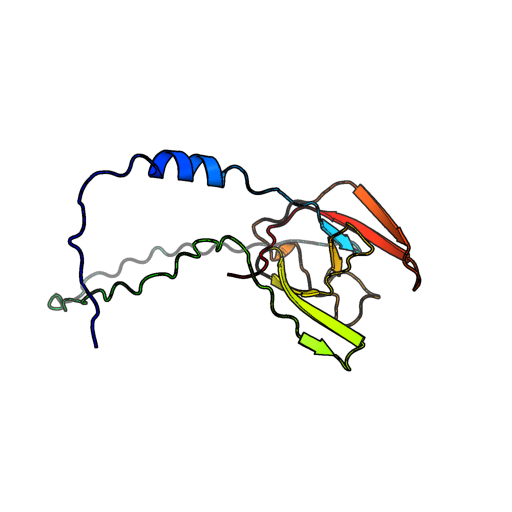ATOM 617 N N . LEU A 1 83 ? 5.685 -12.390 -5.490 1.00 95.75 83 LEU A N 1
ATOM 618 C CA . LEU A 1 83 ? 5.845 -11.040 -6.019 1.00 95.75 83 LEU A CA 1
ATOM 619 C C . LEU A 1 83 ? 5.829 -11.052 -7.550 1.00 95.75 83 LEU A C 1
ATOM 621 O O . LEU A 1 83 ? 6.515 -11.861 -8.176 1.00 95.75 83 LEU A O 1
ATOM 625 N N . ASP A 1 84 ? 5.091 -10.115 -8.137 1.00 96.38 84 ASP A N 1
ATOM 626 C CA . ASP A 1 84 ? 5.017 -9.906 -9.579 1.00 96.38 84 ASP A CA 1
ATOM 627 C C . ASP A 1 84 ? 6.247 -9.116 -10.049 1.00 96.38 84 ASP A C 1
ATOM 629 O O . ASP A 1 84 ? 6.471 -7.985 -9.614 1.00 96.38 84 ASP A O 1
ATOM 633 N N . ASN A 1 85 ? 7.036 -9.694 -10.954 1.00 96.75 85 ASN A N 1
ATOM 634 C CA . ASN A 1 85 ? 8.193 -9.023 -11.541 1.00 96.75 85 ASN A CA 1
ATOM 635 C C . ASN A 1 85 ? 7.767 -8.030 -12.636 1.00 96.75 85 ASN A C 1
ATOM 637 O O . ASN A 1 85 ? 7.072 -8.394 -13.586 1.00 96.75 85 ASN A O 1
ATOM 641 N N . MET A 1 86 ? 8.267 -6.799 -12.560 1.00 95.00 86 MET A N 1
ATOM 642 C CA . MET A 1 86 ? 8.200 -5.809 -13.625 1.00 95.00 86 MET A CA 1
ATOM 643 C C . MET A 1 86 ? 9.605 -5.461 -14.116 1.00 95.00 86 MET A C 1
ATOM 645 O O . MET A 1 86 ? 10.355 -4.731 -13.463 1.00 95.00 86 MET A O 1
ATOM 649 N N . MET A 1 87 ? 9.916 -5.942 -15.322 1.00 95.75 87 MET A N 1
ATOM 650 C CA . MET A 1 87 ? 11.151 -5.635 -16.057 1.00 95.75 87 MET A CA 1
ATOM 651 C C . MET A 1 87 ? 12.446 -5.954 -15.293 1.00 95.75 87 MET A C 1
ATOM 653 O O . MET A 1 87 ? 13.471 -5.350 -15.582 1.00 95.75 87 MET A O 1
ATOM 657 N N . ASP A 1 88 ? 12.402 -6.872 -14.324 1.00 93.44 88 ASP A N 1
ATOM 658 C CA . ASP A 1 88 ? 13.531 -7.216 -13.446 1.00 93.44 88 ASP A CA 1
ATOM 659 C C . ASP A 1 88 ? 14.081 -6.028 -12.636 1.00 93.44 88 ASP A C 1
ATOM 661 O O . ASP A 1 88 ? 15.234 -6.001 -12.217 1.00 93.44 88 ASP A O 1
ATOM 665 N N . LEU A 1 89 ? 13.237 -5.014 -12.421 1.00 92.88 89 LEU A N 1
ATOM 666 C CA . LEU A 1 89 ? 13.587 -3.787 -11.704 1.00 92.88 89 LEU A CA 1
ATOM 667 C C . LEU A 1 89 ? 12.739 -3.589 -10.452 1.00 92.88 89 LEU A C 1
ATOM 669 O O . LEU A 1 89 ? 13.218 -3.034 -9.466 1.00 92.88 89 LEU A O 1
ATOM 673 N N . GLN A 1 90 ? 11.469 -3.993 -10.492 1.00 93.50 90 GLN A N 1
ATOM 674 C CA . GLN A 1 90 ? 10.539 -3.822 -9.378 1.00 93.50 90 GLN A CA 1
ATOM 675 C C . GLN A 1 90 ? 9.692 -5.074 -9.208 1.00 93.50 90 GLN A C 1
ATOM 677 O O . GLN A 1 90 ? 9.205 -5.645 -10.182 1.00 93.50 90 GLN A O 1
ATOM 682 N N . TYR A 1 91 ? 9.504 -5.465 -7.954 1.00 96.12 91 TYR A N 1
ATOM 683 C CA . TYR A 1 91 ? 8.734 -6.635 -7.565 1.00 96.12 91 TYR A CA 1
ATOM 684 C C . TYR A 1 91 ? 7.544 -6.178 -6.724 1.00 96.12 91 TYR A C 1
ATOM 686 O O . TYR A 1 91 ? 7.717 -5.516 -5.698 1.00 96.12 91 TYR A O 1
ATOM 694 N N . PHE A 1 92 ? 6.336 -6.505 -7.174 1.00 96.06 92 PHE A N 1
ATOM 695 C CA . PHE A 1 92 ? 5.096 -6.022 -6.577 1.00 96.06 92 PHE A CA 1
ATOM 696 C C . PHE A 1 92 ? 4.406 -7.110 -5.765 1.00 96.06 92 PHE A C 1
ATOM 698 O O . PHE A 1 92 ? 4.267 -8.241 -6.218 1.00 96.06 92 PHE A O 1
ATOM 705 N N . THR A 1 93 ? 3.920 -6.754 -4.582 1.00 95.50 93 THR A N 1
ATOM 706 C CA . THR A 1 93 ? 3.042 -7.606 -3.778 1.00 95.50 93 THR A CA 1
ATOM 707 C C . THR A 1 93 ? 1.584 -7.207 -3.972 1.00 95.50 93 THR A C 1
ATOM 709 O O . THR A 1 93 ? 1.272 -6.037 -4.215 1.00 95.50 93 THR A O 1
ATOM 712 N N . LYS A 1 94 ? 0.684 -8.175 -3.808 1.00 94.62 94 LYS A N 1
ATOM 713 C CA . LYS A 1 94 ? -0.754 -7.945 -3.647 1.00 94.62 94 LYS A CA 1
ATOM 714 C C . LYS A 1 94 ? -1.099 -8.182 -2.182 1.00 94.62 94 LYS A C 1
ATOM 716 O O . LYS A 1 94 ? -0.764 -9.230 -1.638 1.00 94.62 94 LYS A O 1
ATOM 721 N N . MET A 1 95 ? -1.761 -7.216 -1.565 1.00 95.06 95 MET A N 1
ATOM 722 C CA . MET A 1 95 ? -2.213 -7.275 -0.174 1.00 95.06 95 MET A CA 1
ATOM 723 C C . MET A 1 95 ? -3.619 -6.694 -0.059 1.00 95.06 95 MET A C 1
ATOM 725 O O . MET A 1 95 ? -4.087 -6.014 -0.975 1.00 95.06 95 MET A O 1
ATOM 729 N N . GLU A 1 96 ? -4.283 -6.930 1.064 1.00 96.38 96 GLU A N 1
ATOM 730 C CA . GLU A 1 96 ? -5.561 -6.292 1.368 1.00 96.38 96 GLU A CA 1
ATOM 731 C C . GLU A 1 96 ? -5.397 -5.302 2.516 1.00 96.38 96 GLU A C 1
ATOM 733 O O . GLU A 1 96 ? -4.696 -5.577 3.488 1.00 96.38 96 GLU A O 1
ATOM 738 N N . VAL A 1 97 ? -6.033 -4.139 2.386 1.00 97.25 97 VAL A N 1
ATOM 739 C CA . VAL A 1 97 ? -6.084 -3.094 3.413 1.00 97.25 97 VAL A CA 1
ATOM 740 C C . VAL A 1 97 ? -7.547 -2.720 3.616 1.00 97.25 97 VAL A C 1
ATOM 742 O O . VAL A 1 97 ? -8.183 -2.206 2.696 1.00 97.25 97 VAL A O 1
ATOM 745 N N . GLY A 1 98 ? -8.111 -3.031 4.781 1.00 96.94 98 GLY A N 1
ATOM 746 C CA . GLY A 1 98 ? -9.533 -2.824 5.062 1.00 96.94 98 GLY A CA 1
ATOM 747 C C . GLY A 1 98 ? -10.454 -3.527 4.061 1.00 96.94 98 GLY A C 1
ATOM 748 O O . GLY A 1 98 ? -11.421 -2.928 3.594 1.00 96.94 98 GLY A O 1
ATOM 749 N N . GLY A 1 99 ? -10.087 -4.745 3.642 1.00 96.81 99 GLY A N 1
ATOM 750 C CA . GLY A 1 99 ? -10.793 -5.527 2.617 1.00 96.81 99 GLY A CA 1
ATOM 751 C C . GLY A 1 99 ? -10.611 -5.037 1.172 1.00 96.81 99 GLY A C 1
ATOM 752 O O . GLY A 1 99 ? -11.253 -5.551 0.259 1.00 96.81 99 GLY A O 1
ATOM 753 N N . GLN A 1 100 ? -9.755 -4.038 0.932 1.00 97.00 100 GLN A N 1
ATOM 754 C CA . GLN A 1 100 ? -9.492 -3.495 -0.403 1.00 97.00 100 GLN A CA 1
ATOM 755 C C . GLN A 1 100 ? -8.157 -4.011 -0.929 1.00 97.00 100 GLN A C 1
ATOM 757 O O . GLN A 1 100 ? -7.134 -3.883 -0.261 1.00 97.00 100 GLN A O 1
ATOM 762 N N . ARG A 1 101 ? -8.149 -4.561 -2.146 1.00 95.56 101 ARG A N 1
ATOM 763 C CA . ARG A 1 101 ? -6.919 -5.029 -2.797 1.00 95.56 101 ARG A CA 1
ATOM 764 C C . ARG A 1 101 ? -6.018 -3.860 -3.172 1.00 95.56 101 ARG A C 1
ATOM 766 O O . ARG A 1 101 ? -6.403 -3.010 -3.972 1.00 95.56 101 ARG A O 1
ATOM 773 N N . ILE A 1 102 ? -4.798 -3.875 -2.651 1.00 96.31 102 ILE A N 1
ATOM 774 C CA . ILE A 1 102 ? -3.750 -2.895 -2.912 1.00 96.31 102 ILE A CA 1
ATOM 775 C C . ILE A 1 102 ? -2.540 -3.614 -3.512 1.00 96.31 102 ILE A C 1
ATOM 777 O O . ILE A 1 102 ? -2.090 -4.642 -3.003 1.00 96.31 102 ILE A O 1
ATOM 781 N N . THR A 1 103 ? -1.991 -3.047 -4.584 1.00 95.44 103 THR A N 1
ATOM 782 C CA . THR A 1 103 ? -0.687 -3.449 -5.121 1.00 95.44 103 THR A CA 1
ATOM 783 C C . THR A 1 103 ? 0.380 -2.528 -4.546 1.00 95.44 103 THR A C 1
ATOM 785 O O . THR A 1 103 ? 0.247 -1.306 -4.631 1.00 95.44 103 THR A O 1
ATOM 788 N N . GLY A 1 104 ? 1.431 -3.098 -3.967 1.00 94.38 104 GLY A N 1
ATOM 789 C CA . GLY A 1 104 ? 2.503 -2.344 -3.318 1.00 94.38 104 GLY A CA 1
ATOM 790 C C . GLY A 1 104 ? 3.886 -2.902 -3.623 1.00 94.38 104 GLY A C 1
ATOM 791 O O . GLY A 1 104 ? 4.022 -3.955 -4.242 1.00 94.38 104 GLY A O 1
ATOM 792 N N . ILE A 1 105 ? 4.914 -2.194 -3.167 1.00 95.06 105 ILE A N 1
ATOM 793 C CA . ILE A 1 105 ? 6.307 -2.648 -3.188 1.00 95.06 105 ILE A CA 1
ATOM 794 C C . ILE A 1 105 ? 6.712 -2.928 -1.742 1.00 95.06 105 ILE A C 1
ATOM 796 O O . ILE A 1 105 ? 6.394 -2.142 -0.850 1.00 95.06 105 ILE A O 1
ATOM 800 N N . LEU A 1 106 ? 7.403 -4.042 -1.513 1.00 94.62 106 LEU A N 1
ATOM 801 C CA . LEU A 1 106 ? 8.026 -4.327 -0.223 1.00 94.62 106 LEU A CA 1
ATOM 802 C C . LEU A 1 106 ? 9.415 -3.681 -0.204 1.00 94.62 106 LEU A C 1
ATOM 804 O O . LEU A 1 106 ? 10.356 -4.213 -0.788 1.00 94.62 106 LEU A O 1
ATOM 808 N N . ASP A 1 107 ? 9.520 -2.514 0.427 1.00 93.12 107 ASP A N 1
ATOM 809 C CA . ASP A 1 107 ? 10.759 -1.740 0.515 1.00 93.12 107 ASP A CA 1
ATOM 810 C C . ASP A 1 107 ? 11.494 -2.029 1.831 1.00 93.12 107 ASP A C 1
ATOM 812 O O . ASP A 1 107 ? 11.014 -1.704 2.912 1.00 93.12 107 ASP A O 1
ATOM 816 N N . THR A 1 108 ? 12.682 -2.630 1.751 1.00 94.06 108 THR A N 1
ATOM 817 C CA . THR A 1 108 ? 13.530 -2.893 2.927 1.00 94.06 108 THR A CA 1
ATOM 818 C C . THR A 1 108 ? 14.256 -1.646 3.442 1.00 94.06 108 THR A C 1
ATOM 820 O O . THR A 1 108 ? 14.921 -1.715 4.474 1.00 94.06 108 THR A O 1
ATOM 823 N N . GLY A 1 109 ? 14.198 -0.529 2.709 1.00 92.38 109 GLY A N 1
ATOM 824 C CA . GLY A 1 109 ? 14.831 0.744 3.054 1.00 92.38 109 GLY A CA 1
ATOM 825 C C . GLY A 1 109 ? 13.964 1.689 3.891 1.00 92.38 109 GLY A C 1
ATOM 826 O O . GLY A 1 109 ? 14.451 2.749 4.286 1.00 92.38 109 GLY A O 1
ATOM 827 N N . SER A 1 110 ? 12.710 1.331 4.175 1.00 90.31 110 SER A N 1
ATOM 828 C CA . SER A 1 110 ? 11.767 2.133 4.965 1.00 90.31 110 SER A CA 1
ATOM 829 C C . SER A 1 110 ? 10.955 1.267 5.939 1.00 90.31 110 SER A C 1
ATOM 831 O O . SER A 1 110 ? 11.022 0.039 5.902 1.00 90.31 110 SER A O 1
ATOM 833 N N . PHE A 1 111 ? 10.237 1.899 6.874 1.00 91.31 111 PHE A N 1
ATOM 834 C CA . PHE A 1 111 ? 9.485 1.198 7.932 1.00 91.31 111 PHE A CA 1
ATOM 835 C C . PHE A 1 111 ? 7.987 1.522 7.929 1.00 91.31 111 PHE A C 1
ATOM 837 O O . PHE A 1 111 ? 7.224 0.994 8.739 1.00 91.31 111 PHE A O 1
ATOM 844 N N . GLU A 1 112 ? 7.551 2.411 7.047 1.00 92.69 112 GLU A N 1
ATOM 845 C CA . GLU A 1 112 ? 6.176 2.855 6.933 1.00 92.69 112 GLU A CA 1
ATOM 846 C C . GLU A 1 112 ? 5.432 2.055 5.869 1.00 92.69 112 GLU A C 1
ATOM 848 O O . GLU A 1 112 ? 5.904 1.914 4.744 1.00 92.69 112 GLU A O 1
ATOM 853 N N . LEU A 1 113 ? 4.204 1.630 6.175 1.00 95.38 113 LEU A N 1
ATOM 854 C CA . LEU A 1 113 ? 3.255 1.294 5.121 1.00 95.38 113 LEU A CA 1
ATOM 855 C C . LEU A 1 113 ? 2.418 2.535 4.792 1.00 95.38 113 LEU A C 1
ATOM 857 O O . LEU A 1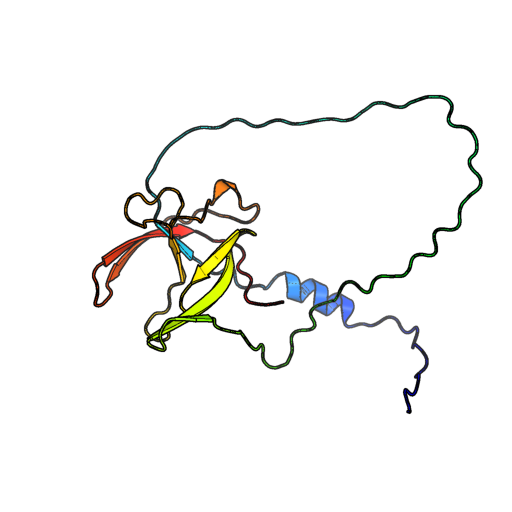 113 ? 1.660 3.065 5.615 1.00 95.38 113 LEU A O 1
ATOM 861 N N . VAL A 1 114 ? 2.588 2.998 3.558 1.00 95.62 114 VAL A N 1
ATOM 862 C CA . VAL A 1 114 ? 1.919 4.167 2.994 1.00 95.62 114 VAL A CA 1
ATOM 863 C C . VAL A 1 114 ? 1.024 3.697 1.858 1.00 95.62 114 VAL A C 1
ATOM 865 O O . VAL A 1 114 ? 1.481 3.033 0.930 1.00 95.62 114 VAL A O 1
ATOM 868 N N . VAL A 1 115 ? -0.256 4.055 1.928 1.00 96.88 115 VAL A N 1
ATOM 869 C CA . VAL A 1 115 ? -1.233 3.771 0.871 1.00 96.88 115 VAL A CA 1
ATOM 870 C C . VAL A 1 115 ? -1.732 5.073 0.263 1.00 96.88 115 VAL A C 1
ATOM 872 O O . VAL A 1 115 ? -1.956 6.077 0.953 1.00 96.88 115 VAL A O 1
ATOM 875 N N . PHE A 1 116 ? -1.923 5.070 -1.052 1.00 96.62 116 PHE A N 1
ATOM 876 C CA . PHE A 1 116 ? -2.489 6.218 -1.739 1.00 96.62 116 PHE A CA 1
ATOM 877 C C . PHE A 1 116 ? -4.009 6.167 -1.661 1.00 96.62 116 PHE A C 1
ATOM 879 O O . PHE A 1 116 ? -4.651 5.255 -2.186 1.00 96.62 116 PHE A O 1
ATOM 886 N N . SER A 1 117 ? -4.584 7.174 -1.003 1.00 95.44 117 SER A N 1
ATOM 887 C CA . SER A 1 117 ? -6.031 7.314 -0.941 1.00 95.44 117 SER A CA 1
ATOM 888 C C . SER A 1 117 ? -6.598 7.621 -2.321 1.00 95.44 117 SER A C 1
ATOM 890 O O . SER A 1 117 ? -5.983 8.356 -3.096 1.00 95.44 117 SER A O 1
ATOM 892 N N . HIS A 1 118 ? -7.826 7.183 -2.568 1.00 94.88 118 HIS A N 1
ATOM 893 C CA . HIS A 1 118 ? -8.656 7.659 -3.670 1.00 94.88 118 HIS A CA 1
ATOM 894 C C . HIS A 1 118 ? -8.832 9.193 -3.675 1.00 94.88 118 HIS A C 1
ATOM 896 O O . HIS A 1 118 ? -8.990 9.827 -4.720 1.00 94.88 118 HIS A O 1
ATOM 902 N N . SER A 1 119 ? -8.710 9.841 -2.511 1.00 92.75 119 SER A N 1
ATOM 903 C CA . SER A 1 119 ? -8.716 11.304 -2.412 1.00 92.75 119 SER A CA 1
ATOM 904 C C . SER A 1 119 ? -7.419 11.982 -2.894 1.00 92.75 119 SER A C 1
ATOM 906 O O . SER A 1 119 ? -7.427 13.192 -3.144 1.00 92.75 119 SER A O 1
ATOM 908 N N . CYS A 1 120 ? -6.318 11.242 -3.079 1.00 92.81 120 CYS A N 1
ATOM 909 C CA . CYS A 1 120 ? -5.050 11.796 -3.549 1.00 92.81 120 CYS A CA 1
ATOM 910 C C . CYS A 1 120 ? -5.123 12.210 -5.026 1.00 92.81 120 CYS A C 1
ATOM 912 O O . CYS A 1 120 ? -5.328 11.387 -5.914 1.00 92.81 120 CYS A O 1
ATOM 914 N N . LYS A 1 121 ? -4.879 13.494 -5.311 1.00 92.38 121 LYS A N 1
ATOM 915 C CA . LYS A 1 121 ? -5.001 14.053 -6.671 1.00 92.38 121 LYS A CA 1
ATOM 916 C C . LYS A 1 121 ? -3.750 13.904 -7.537 1.00 92.38 121 LYS A C 1
ATOM 918 O O . LYS A 1 121 ? -3.839 14.031 -8.752 1.00 92.38 121 LYS A O 1
ATOM 923 N N . THR A 1 122 ? -2.602 13.613 -6.932 1.00 92.75 122 THR A N 1
ATOM 924 C CA . THR A 1 122 ? -1.305 13.489 -7.621 1.00 92.75 122 THR A CA 1
ATOM 925 C C . THR A 1 122 ? -0.784 12.051 -7.684 1.00 92.75 122 THR A C 1
ATOM 927 O O . THR A 1 122 ? 0.261 11.812 -8.277 1.00 92.75 122 THR A O 1
ATOM 930 N N . CYS A 1 123 ? -1.509 11.081 -7.116 1.00 89.88 123 CYS A N 1
ATOM 931 C CA . CYS A 1 123 ? -1.080 9.680 -7.013 1.00 89.88 123 CYS A CA 1
ATOM 932 C C . CYS A 1 123 ? -1.418 8.827 -8.255 1.00 89.88 123 CYS A C 1
ATOM 934 O O . CYS A 1 123 ? -1.175 7.619 -8.275 1.00 89.88 123 CYS A O 1
ATOM 936 N N . GLY A 1 124 ? -1.995 9.438 -9.296 1.00 92.56 124 GLY A N 1
ATOM 937 C CA . GLY A 1 124 ? -2.367 8.756 -10.534 1.00 92.56 124 GLY A CA 1
ATOM 938 C C . GLY A 1 124 ? -3.287 7.555 -10.295 1.00 92.56 124 GLY A C 1
ATOM 939 O O . GLY A 1 124 ? -4.169 7.590 -9.441 1.00 92.56 124 GLY A O 1
ATOM 940 N N . LYS A 1 125 ? -3.059 6.467 -11.040 1.00 92.12 125 LYS A N 1
ATOM 941 C CA . LYS A 1 125 ? -3.862 5.233 -10.953 1.00 92.12 125 LYS A CA 1
ATOM 942 C C . LYS A 1 125 ? -3.661 4.444 -9.654 1.00 92.12 125 LYS A C 1
ATOM 944 O O . LYS A 1 125 ? -4.396 3.495 -9.422 1.00 92.12 125 LYS A O 1
ATOM 949 N N . ALA A 1 126 ? -2.670 4.803 -8.837 1.00 91.38 126 ALA A N 1
ATOM 950 C CA . ALA A 1 126 ?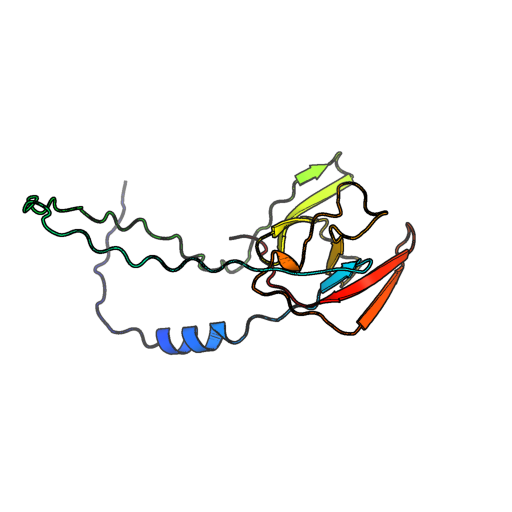 -2.370 4.098 -7.596 1.00 91.38 126 ALA A CA 1
ATOM 951 C C . ALA A 1 126 ? -3.211 4.600 -6.405 1.00 91.38 126 ALA A C 1
ATOM 953 O O . ALA A 1 126 ? -3.269 3.927 -5.380 1.00 91.38 126 ALA A O 1
ATOM 954 N N . GLY A 1 127 ? -3.879 5.755 -6.530 1.00 93.19 127 GLY A N 1
ATOM 955 C CA . GLY A 1 127 ? -4.807 6.283 -5.525 1.00 93.19 127 GLY A CA 1
ATOM 956 C C . GLY A 1 127 ? -6.121 5.510 -5.498 1.00 93.19 127 GLY A C 1
ATOM 957 O O . GLY A 1 127 ? -7.099 5.952 -6.091 1.00 93.19 127 GLY A O 1
ATOM 958 N N . VAL A 1 128 ? -6.135 4.349 -4.845 1.00 95.62 128 VAL A N 1
ATOM 959 C CA . VAL A 1 128 ? -7.285 3.425 -4.867 1.00 95.62 128 VAL A CA 1
ATOM 960 C C . VAL A 1 128 ? -7.874 3.127 -3.493 1.00 95.62 128 VAL A C 1
ATOM 962 O O . VAL A 1 128 ? -8.998 2.647 -3.421 1.00 95.62 128 VAL A O 1
ATOM 965 N N . TYR A 1 129 ? -7.160 3.420 -2.404 1.00 97.69 129 TYR A N 1
ATOM 966 C CA . TYR A 1 129 ? -7.644 3.107 -1.060 1.00 97.69 129 TYR A CA 1
ATOM 967 C C . TYR A 1 129 ? -8.718 4.105 -0.601 1.00 97.69 129 TYR A C 1
ATOM 969 O O . TYR A 1 129 ? -8.477 5.316 -0.542 1.00 97.69 129 TYR A O 1
ATOM 977 N N . GLU A 1 130 ? -9.895 3.607 -0.238 1.00 97.38 130 GLU A N 1
ATOM 978 C CA . GLU A 1 130 ? -11.012 4.403 0.265 1.00 97.38 130 GLU A CA 1
ATOM 979 C C . GLU A 1 130 ? -11.313 4.021 1.724 1.00 97.38 130 GLU A C 1
ATOM 981 O O . GLU A 1 130 ? -11.893 2.961 1.969 1.00 97.38 130 GLU A O 1
ATOM 986 N N . PRO A 1 131 ? -10.939 4.853 2.715 1.00 96.62 131 PRO A N 1
ATOM 987 C CA . PRO A 1 131 ? -11.189 4.554 4.124 1.00 96.62 131 PRO A CA 1
ATOM 988 C C . PRO A 1 131 ? -12.664 4.284 4.445 1.00 96.62 131 PRO A C 1
ATOM 990 O O . PRO A 1 131 ? -12.963 3.488 5.329 1.00 96.62 131 PRO A O 1
ATOM 993 N N . LEU A 1 132 ? -13.593 4.919 3.717 1.00 96.81 132 LEU A N 1
ATOM 994 C CA . LEU A 1 132 ? -15.035 4.740 3.918 1.00 96.81 132 LEU A CA 1
ATOM 995 C C . LEU A 1 132 ? -15.547 3.353 3.505 1.00 96.81 132 LEU A C 1
ATOM 997 O O . LEU A 1 132 ? -16.618 2.950 3.952 1.00 96.81 132 LEU A O 1
ATOM 1001 N N . ASN A 1 133 ? -14.788 2.621 2.686 1.00 97.75 133 ASN A N 1
ATOM 1002 C CA . ASN A 1 133 ? -15.126 1.260 2.270 1.00 97.75 133 ASN A CA 1
ATOM 1003 C C . ASN A 1 133 ? -14.605 0.193 3.246 1.00 97.75 133 ASN A C 1
ATOM 1005 O O . ASN A 1 133 ? -14.896 -0.986 3.060 1.00 97.75 133 ASN A O 1
ATOM 1009 N N . SER A 1 134 ? -13.852 0.587 4.277 1.00 97.56 134 SER A N 1
ATOM 1010 C CA . SER A 1 134 ? -13.333 -0.322 5.294 1.00 97.56 134 SER A CA 1
ATOM 1011 C C . SER A 1 134 ? -14.190 -0.289 6.559 1.00 97.56 134 SER A C 1
ATOM 1013 O O . SER A 1 134 ? -14.406 0.762 7.164 1.00 97.56 134 SER A O 1
ATOM 1015 N N . ALA A 1 135 ? -14.629 -1.465 7.011 1.00 97.81 135 ALA A N 1
ATOM 1016 C CA . ALA A 1 135 ? -15.327 -1.614 8.288 1.00 97.81 135 ALA A CA 1
ATOM 1017 C C . ALA A 1 135 ? -14.390 -1.483 9.507 1.00 97.81 135 ALA A C 1
ATOM 1019 O O . ALA A 1 135 ? -14.854 -1.272 10.629 1.00 97.81 135 ALA A O 1
ATOM 1020 N N . THR A 1 136 ? -13.077 -1.618 9.303 1.00 98.00 136 THR A N 1
ATOM 1021 C CA . THR A 1 136 ? -12.050 -1.647 10.355 1.00 98.00 136 THR A CA 1
ATOM 1022 C C . THR A 1 136 ? -11.239 -0.361 10.451 1.00 98.00 136 THR A C 1
ATOM 1024 O O . THR A 1 136 ? -10.480 -0.198 11.415 1.00 98.00 136 THR A O 1
ATOM 1027 N N . PHE A 1 137 ? -11.424 0.570 9.510 1.00 98.06 137 PHE A N 1
ATOM 1028 C CA . PHE A 1 137 ? -10.678 1.818 9.479 1.00 98.06 137 PHE A CA 1
ATOM 1029 C C . PHE A 1 137 ? -10.929 2.678 10.721 1.00 98.06 137 PHE A C 1
ATOM 1031 O O . PHE A 1 137 ? -12.060 2.918 11.153 1.00 98.06 137 PHE A O 1
ATOM 1038 N N . LYS A 1 138 ? -9.841 3.207 11.278 1.00 97.94 138 LYS A N 1
ATOM 1039 C CA . LYS A 1 138 ? -9.849 4.206 12.346 1.00 97.94 138 LYS A CA 1
ATOM 1040 C C . LYS A 1 138 ? -8.905 5.332 11.975 1.00 97.94 138 LYS A C 1
ATOM 1042 O O . LYS A 1 138 ? -7.709 5.107 11.808 1.00 97.94 138 LYS A O 1
ATOM 1047 N N . SER A 1 139 ? -9.423 6.555 11.900 1.00 96.31 139 SER A N 1
ATOM 1048 C CA . SER A 1 139 ? -8.579 7.725 11.657 1.00 96.31 139 SER A CA 1
ATOM 1049 C C . SER A 1 139 ? -7.551 7.889 12.773 1.00 96.31 139 SER A C 1
ATOM 1051 O O . SER A 1 139 ? -7.876 7.790 13.957 1.00 96.31 139 SER A O 1
ATOM 1053 N N . GLY A 1 140 ? -6.315 8.185 12.390 1.00 94.69 140 GLY A N 1
ATOM 1054 C CA . GLY A 1 140 ? -5.302 8.705 13.290 1.00 94.69 140 GLY A CA 1
ATOM 1055 C C . GLY A 1 140 ? -5.371 10.231 13.364 1.00 94.69 140 GLY A C 1
ATOM 1056 O O . GLY A 1 140 ? -6.265 10.865 12.798 1.00 94.69 140 GLY A O 1
ATOM 1057 N N . ASN A 1 141 ? -4.422 10.821 14.086 1.00 95.19 141 ASN A N 1
ATOM 1058 C CA . ASN A 1 141 ? -4.325 12.263 14.329 1.00 95.19 141 ASN A CA 1
ATOM 1059 C C . ASN A 1 141 ? -2.968 12.862 13.922 1.00 95.19 141 ASN A C 1
ATOM 1061 O O . ASN A 1 141 ? -2.697 14.024 14.219 1.00 95.19 141 ASN A O 1
ATOM 1065 N N . ALA A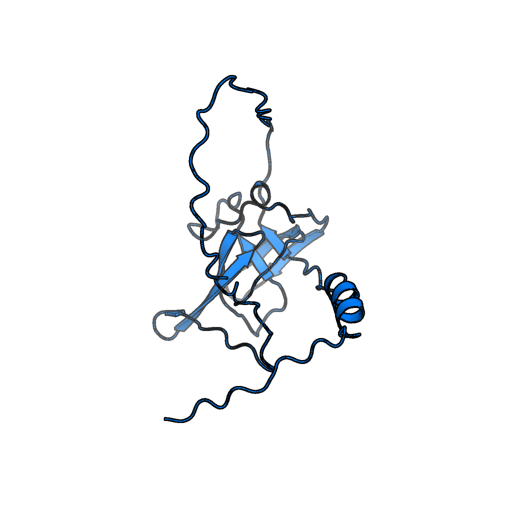 1 142 ? -2.102 12.083 13.274 1.00 94.62 142 ALA A N 1
ATOM 1066 C CA . ALA A 1 142 ? -0.780 12.532 12.864 1.00 94.62 142 ALA A CA 1
ATOM 1067 C C . ALA A 1 142 ? -0.764 12.833 11.367 1.00 94.62 142 ALA A C 1
ATOM 1069 O O . ALA A 1 142 ? -1.381 12.132 10.573 1.00 94.62 142 ALA A O 1
ATOM 1070 N N . VAL A 1 143 ? -0.000 13.845 10.976 1.00 95.31 143 VAL A N 1
ATOM 1071 C CA . VAL A 1 143 ? 0.362 14.092 9.581 1.00 95.31 143 VAL A CA 1
ATOM 1072 C C . VAL A 1 143 ? 1.878 14.038 9.505 1.00 95.31 143 VAL A C 1
ATOM 1074 O O . VAL A 1 143 ? 2.550 14.672 10.320 1.00 95.31 143 VAL A O 1
ATOM 1077 N N . LYS A 1 144 ? 2.428 13.281 8.557 1.00 94.44 144 LYS A N 1
ATOM 1078 C CA . LYS A 1 144 ? 3.874 13.182 8.343 1.00 94.44 144 LYS A CA 1
ATOM 1079 C C . LYS A 1 144 ? 4.231 13.422 6.887 1.00 94.44 144 LYS A C 1
ATOM 1081 O O . LYS A 1 144 ? 3.455 13.123 5.981 1.00 94.44 144 LYS A O 1
ATOM 1086 N N . THR A 1 145 ? 5.430 13.950 6.689 1.00 95.62 145 THR A N 1
ATOM 1087 C CA . THR A 1 145 ? 6.078 14.017 5.384 1.00 95.62 145 THR A CA 1
ATOM 1088 C C . THR A 1 145 ? 7.196 12.987 5.368 1.00 95.62 145 THR A C 1
ATOM 1090 O O . THR A 1 145 ? 8.107 13.061 6.188 1.00 95.62 145 THR A O 1
ATOM 1093 N N . HIS A 1 146 ? 7.110 12.043 4.441 1.00 92.94 146 HIS A N 1
ATOM 1094 C CA . HIS A 1 146 ? 8.140 11.051 4.149 1.00 92.94 146 HIS A CA 1
ATOM 1095 C C . HIS A 1 146 ? 9.025 11.594 3.037 1.00 92.94 146 HIS A C 1
ATOM 1097 O O . HIS A 1 146 ? 8.499 12.158 2.078 1.00 92.94 146 HIS A O 1
ATOM 1103 N N . SER A 1 147 ? 10.340 11.443 3.142 1.00 93.06 147 SER A N 1
ATOM 1104 C CA . SER A 1 147 ? 11.281 11.898 2.115 1.00 93.06 147 SER A CA 1
ATOM 1105 C C . SER A 1 147 ? 12.052 10.709 1.567 1.00 93.06 147 SER A C 1
ATOM 1107 O O . SER A 1 147 ? 12.807 10.070 2.293 1.00 93.06 147 SER A O 1
ATOM 1109 N N . TYR A 1 148 ? 11.861 10.445 0.280 1.00 90.00 148 TYR A N 1
ATOM 1110 C CA . TYR A 1 148 ? 12.526 9.397 -0.483 1.00 90.00 148 TYR A CA 1
ATOM 1111 C C . TYR A 1 148 ? 13.505 10.027 -1.480 1.00 90.00 148 TYR A C 1
ATOM 1113 O O . TYR A 1 148 ? 13.452 11.229 -1.748 1.00 90.00 148 TYR A O 1
ATOM 1121 N N . GLY A 1 149 ? 14.368 9.213 -2.097 1.00 87.94 149 GLY A N 1
ATOM 1122 C CA . GLY A 1 149 ? 15.295 9.694 -3.133 1.00 87.94 149 GLY A CA 1
ATOM 1123 C C . GLY A 1 149 ? 14.602 10.348 -4.339 1.00 87.94 149 GLY A C 1
ATOM 1124 O O . GLY A 1 149 ? 15.187 11.198 -5.000 1.00 87.94 149 GLY A O 1
ATOM 1125 N N . SER A 1 150 ? 13.339 9.999 -4.599 1.00 87.56 150 SER A N 1
ATOM 1126 C CA . SER A 1 150 ? 12.520 10.534 -5.693 1.00 87.56 150 SER A CA 1
ATOM 1127 C C . SER A 1 150 ? 11.666 11.749 -5.313 1.00 87.56 150 SER A C 1
ATOM 1129 O O . SER A 1 150 ? 10.940 12.268 -6.161 1.00 87.56 150 SER A O 1
ATOM 1131 N N . GLY A 1 151 ? 11.703 12.189 -4.053 1.00 92.31 151 GLY A N 1
ATOM 1132 C CA . GLY A 1 151 ? 10.901 13.304 -3.549 1.00 92.31 151 GLY A CA 1
ATOM 1133 C C . GLY A 1 151 ? 10.143 12.977 -2.265 1.00 92.31 151 GLY A C 1
ATOM 1134 O O . GLY A 1 151 ? 10.356 11.944 -1.631 1.00 92.31 151 GLY A O 1
ATOM 1135 N N . SER A 1 152 ? 9.249 13.884 -1.870 1.00 92.69 152 SER A N 1
ATOM 1136 C CA . SER A 1 152 ? 8.531 13.795 -0.597 1.00 92.69 152 SER A CA 1
ATOM 1137 C C . SER A 1 152 ? 7.050 13.460 -0.764 1.00 92.69 152 SER A C 1
ATOM 1139 O O . SER A 1 152 ? 6.389 13.903 -1.702 1.00 92.69 152 SER A O 1
ATOM 1141 N N . CYS A 1 153 ? 6.509 12.722 0.202 1.00 92.38 153 CYS A N 1
ATOM 1142 C CA . CYS A 1 153 ? 5.121 12.292 0.268 1.00 92.38 153 CYS A CA 1
ATOM 1143 C C . CYS A 1 153 ? 4.501 12.732 1.599 1.00 92.38 153 CYS A C 1
ATOM 1145 O O . CYS A 1 153 ? 4.965 12.335 2.667 1.00 92.38 153 CYS A O 1
ATOM 1147 N N . ARG A 1 154 ? 3.448 13.555 1.555 1.00 94.50 154 ARG A N 1
ATOM 1148 C CA . ARG A 1 154 ? 2.718 13.986 2.755 1.00 94.50 154 ARG A CA 1
ATOM 1149 C C . ARG A 1 154 ? 1.489 13.115 2.968 1.00 94.50 154 ARG A C 1
ATOM 1151 O O . ARG A 1 154 ? 0.685 12.950 2.058 1.00 94.50 154 ARG A O 1
ATOM 1158 N N . SER A 1 155 ? 1.316 12.622 4.185 1.00 94.88 155 SER A N 1
ATOM 1159 C CA . SER A 1 155 ? 0.278 11.654 4.522 1.00 94.88 155 SER A CA 1
ATOM 1160 C C . SER A 1 155 ? -0.299 11.878 5.920 1.00 94.88 155 SER A C 1
ATOM 1162 O O . SER A 1 155 ? 0.348 12.467 6.785 1.00 94.88 155 SER A O 1
ATOM 1164 N N . SER A 1 156 ? -1.527 11.417 6.127 1.00 96.00 156 SER A N 1
ATOM 1165 C CA . SER A 1 156 ? -2.284 11.440 7.381 1.00 96.00 156 SER A CA 1
ATOM 1166 C C . SER A 1 156 ? -2.342 10.036 7.974 1.00 96.00 156 SER A C 1
ATOM 1168 O O . SER A 1 156 ? -2.511 9.080 7.235 1.00 96.00 156 SER A O 1
ATOM 1170 N N . SER A 1 157 ? -2.235 9.861 9.286 1.00 96.50 157 SER A N 1
ATOM 1171 C CA . SER A 1 157 ? -2.287 8.531 9.896 1.00 96.50 157 SER A CA 1
ATOM 1172 C C . SER A 1 157 ? -3.699 7.959 10.004 1.00 96.50 157 SER A C 1
ATOM 1174 O O . SER A 1 157 ? -4.696 8.676 10.070 1.00 96.50 157 SER A O 1
ATOM 1176 N N . GLY A 1 158 ? -3.761 6.636 10.043 1.00 95.94 158 GLY A N 1
ATOM 1177 C CA . GLY A 1 158 ? -4.937 5.799 10.192 1.00 95.94 158 GLY A CA 1
ATOM 1178 C C . GLY A 1 158 ? -4.525 4.407 10.663 1.00 95.94 158 GLY A C 1
ATOM 1179 O O . GLY A 1 158 ? -3.350 4.060 10.679 1.00 95.94 158 GLY A O 1
ATOM 1180 N N . PHE A 1 159 ? -5.489 3.610 11.080 1.00 97.88 159 PHE A N 1
ATOM 1181 C CA . PHE A 1 159 ? -5.315 2.199 11.387 1.00 97.88 159 PHE A CA 1
ATOM 1182 C C . PHE A 1 159 ? -6.344 1.443 10.578 1.00 97.88 159 PHE A C 1
ATOM 1184 O O . PHE A 1 159 ? -7.498 1.863 10.518 1.00 97.88 159 PHE A O 1
ATOM 1191 N N . ASP A 1 160 ? -5.934 0.340 9.981 1.00 98.06 160 ASP A N 1
ATOM 1192 C CA . ASP A 1 160 ? -6.846 -0.546 9.281 1.00 98.06 160 ASP A CA 1
ATOM 1193 C C . ASP A 1 160 ? -6.358 -1.988 9.414 1.00 98.06 160 ASP A C 1
ATOM 1195 O O . ASP A 1 160 ? -5.241 -2.237 9.875 1.00 98.06 160 ASP A O 1
ATOM 1199 N N . GLU A 1 161 ? -7.206 -2.938 9.054 1.00 97.69 161 GLU A N 1
ATOM 1200 C CA . GLU A 1 161 ? -6.799 -4.326 8.903 1.00 97.69 161 GLU A CA 1
ATOM 1201 C C . GLU A 1 161 ? -5.894 -4.463 7.679 1.00 97.69 161 GLU A C 1
ATOM 1203 O O . GLU A 1 161 ? -6.185 -3.895 6.627 1.00 97.69 161 GLU A O 1
ATOM 1208 N N . VAL A 1 162 ? -4.797 -5.210 7.817 1.00 96.75 162 VAL A N 1
ATOM 1209 C CA . VAL A 1 162 ? -3.920 -5.547 6.695 1.00 96.75 162 VAL A CA 1
ATOM 1210 C C . VAL A 1 162 ? -3.693 -7.036 6.640 1.00 96.75 162 VAL A C 1
ATOM 1212 O O . VAL A 1 162 ? -3.290 -7.651 7.626 1.00 96.75 162 VAL A O 1
ATOM 1215 N N . VAL A 1 163 ? -3.920 -7.583 5.452 1.00 94.31 163 VAL A N 1
ATOM 1216 C CA . VAL A 1 163 ? -3.772 -8.999 5.157 1.00 94.31 163 VAL A CA 1
ATOM 1217 C C . VAL A 1 163 ? -2.711 -9.156 4.077 1.00 94.31 163 VAL A C 1
ATOM 1219 O O . VAL A 1 163 ? -2.824 -8.623 2.970 1.00 94.31 163 VAL A O 1
ATOM 1222 N N . LEU A 1 164 ? -1.657 -9.887 4.425 1.00 90.56 164 LEU A N 1
ATOM 1223 C CA . LEU A 1 164 ? -0.606 -10.333 3.521 1.00 90.56 164 LEU A CA 1
ATOM 1224 C C . LEU A 1 164 ? -0.675 -11.854 3.476 1.00 90.56 164 LEU A C 1
ATOM 1226 O O . LEU A 1 164 ? -0.277 -12.517 4.432 1.00 90.56 164 LEU A O 1
ATOM 1230 N N . GLY A 1 165 ? -1.177 -12.382 2.365 1.00 80.50 165 GLY A N 1
ATOM 1231 C CA . GLY A 1 165 ? -1.337 -13.815 2.175 1.00 80.50 165 GLY A CA 1
ATOM 1232 C C . GLY A 1 165 ? -2.677 -14.398 2.558 1.00 80.50 165 GLY A C 1
ATOM 1233 O O . GLY A 1 165 ? -3.673 -13.686 2.631 1.00 80.50 165 GLY A O 1
ATOM 1234 N N . CYS A 1 166 ? -2.668 -15.724 2.695 1.00 60.12 166 CYS A N 1
ATOM 1235 C CA . CYS A 1 166 ? -3.812 -16.527 3.107 1.00 60.12 166 CYS A CA 1
ATOM 1236 C C . CYS A 1 166 ? -4.027 -16.453 4.618 1.00 60.12 166 CYS A C 1
ATOM 1238 O O . CYS A 1 166 ? -3.013 -16.386 5.352 1.00 60.12 166 CYS A O 1
#

Foldseek 3Di:
DDDDDDDDDPDDDPCVVVVVVVVVDDDQDKAWEQADDDDDDDDDDDDDDDDDPDDPPDDPPPPPPPVPPPPDCPDDPDDDFAWDDDPVPFTWGWKDWLNHTAIDGDDPVDDHHYAADCNDPPPPPRNDDHLVSHPFKDFDDDWDWDADPVGIGITGMITTDMGGDD

InterPro domains:
  IPR001461 Aspartic peptidase A1 [PTHR47966] (67-165)
  IPR021109 Aspartic peptidase domain superfamily [G3DSA:2.40.70.10] (48-166)
  IPR021109 Aspartic peptidase domain superfamily [SSF50630] (78-165)
  IPR033121 Peptidase family A1 domain [PF00026] (90-165)
  IPR033121 Peptidase family A1 domain [PS51767] (91-166)